Protein AF-A0A5N8H9A5-F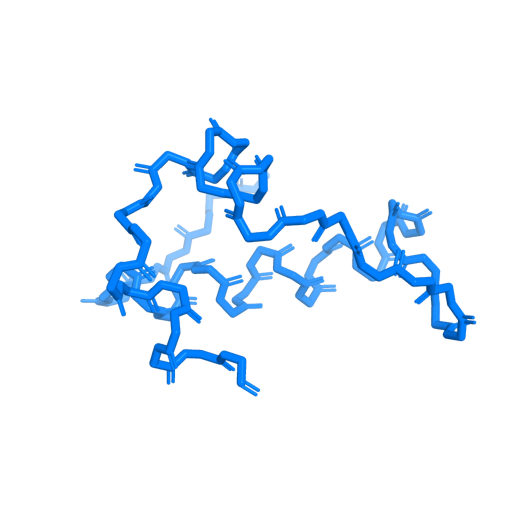1 (afdb_monomer_lite)

Sequence (52 aa):
MVIKAQS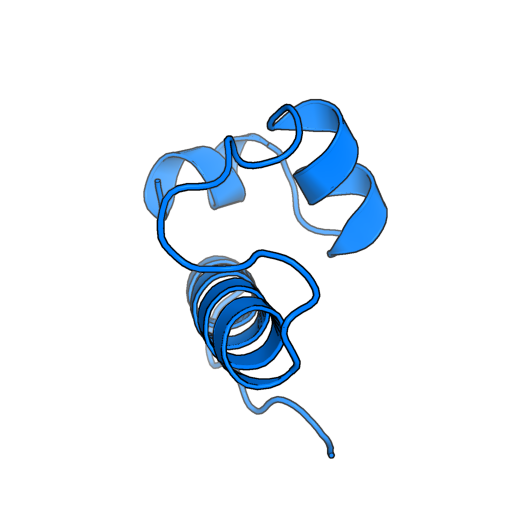PAGFAEEYIIESIWNNRFPPGTILPAERELSELIGVTRTTLREVL

Structure (mmCIF, N/CA/C/O backbone):
data_AF-A0A5N8H9A5-F1
#
_entry.id   AF-A0A5N8H9A5-F1
#
loop_
_atom_site.group_PDB
_atom_site.id
_atom_site.type_symbol
_atom_site.label_atom_id
_atom_site.label_alt_id
_atom_site.label_comp_id
_atom_site.label_asym_id
_atom_site.label_entity_id
_atom_site.label_seq_id
_atom_site.pdbx_PDB_ins_code
_atom_site.Cartn_x
_atom_site.Cartn_y
_atom_site.Cartn_z
_atom_site.occupancy
_atom_site.B_iso_or_equiv
_atom_site.auth_seq_id
_atom_site.auth_comp_id
_atom_site.auth_asym_id
_atom_site.auth_atom_id
_atom_site.pdbx_PDB_model_num
ATOM 1 N N . MET A 1 1 ? -13.748 -1.078 -6.680 1.00 54.72 1 MET A N 1
ATOM 2 C CA . MET A 1 1 ? -13.942 -2.158 -5.687 1.00 54.72 1 MET A CA 1
ATOM 3 C C . MET A 1 1 ? -13.778 -1.561 -4.299 1.00 54.72 1 MET A C 1
ATOM 5 O O . MET A 1 1 ? -13.160 -0.512 -4.188 1.00 54.72 1 MET A O 1
ATOM 9 N N . VAL A 1 2 ? -14.380 -2.159 -3.269 1.00 61.81 2 VAL A N 1
ATOM 10 C CA . VAL A 1 2 ? -14.144 -1.761 -1.871 1.00 61.81 2 VAL A CA 1
ATOM 11 C C . VAL A 1 2 ? -13.075 -2.703 -1.327 1.00 61.81 2 VAL A C 1
ATOM 13 O O . VAL A 1 2 ? -13.342 -3.899 -1.227 1.00 61.81 2 VAL A O 1
ATOM 16 N N . ILE A 1 3 ? -11.884 -2.187 -1.0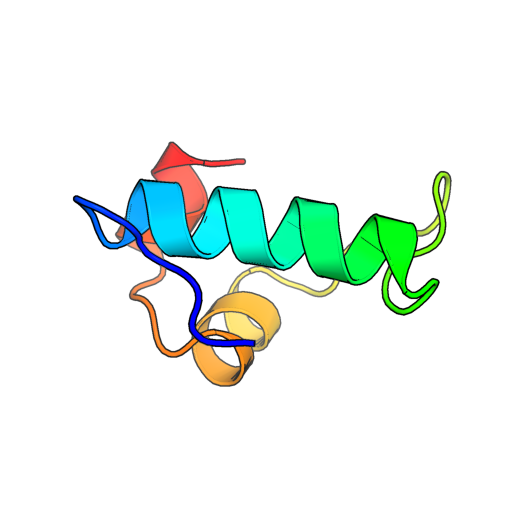20 1.00 68.56 3 ILE A N 1
ATOM 17 C CA . ILE A 1 3 ? -10.816 -2.972 -0.387 1.00 68.56 3 ILE A CA 1
ATOM 18 C C . ILE A 1 3 ? -11.273 -3.296 1.041 1.00 68.56 3 ILE A C 1
ATOM 20 O O . ILE A 1 3 ? -11.542 -2.392 1.837 1.00 68.56 3 ILE A O 1
ATOM 24 N N . LYS A 1 4 ? -11.422 -4.585 1.360 1.00 64.19 4 LYS A N 1
ATOM 25 C CA . LYS A 1 4 ? -11.794 -5.053 2.702 1.00 64.19 4 LYS A CA 1
ATOM 26 C C . LYS A 1 4 ? -10.530 -5.422 3.464 1.00 64.19 4 LYS A C 1
ATOM 28 O O . LYS A 1 4 ? -10.089 -6.561 3.419 1.00 64.19 4 LYS A O 1
ATOM 33 N N . ALA A 1 5 ? -10.000 -4.476 4.225 1.00 71.12 5 ALA A N 1
ATOM 34 C CA . ALA A 1 5 ? -8.878 -4.731 5.115 1.00 71.12 5 ALA A CA 1
ATOM 35 C C . ALA A 1 5 ? -9.326 -4.792 6.579 1.00 71.12 5 ALA A C 1
ATOM 37 O O . ALA A 1 5 ? -10.126 -3.972 7.027 1.00 71.12 5 ALA A O 1
ATOM 38 N N . GLN A 1 6 ? -8.791 -5.755 7.334 1.00 72.69 6 GLN A N 1
ATOM 39 C CA . GLN A 1 6 ? -9.016 -5.862 8.784 1.00 72.69 6 GLN A CA 1
ATOM 40 C C . GLN A 1 6 ? -8.081 -4.951 9.596 1.00 72.69 6 GLN A C 1
ATOM 42 O O . GLN A 1 6 ? -8.337 -4.699 10.771 1.00 72.69 6 GLN A O 1
ATOM 47 N N . SER A 1 7 ? -7.016 -4.432 8.979 1.00 81.12 7 SER A N 1
ATOM 48 C CA . SER A 1 7 ? -6.066 -3.510 9.599 1.00 81.12 7 SER A CA 1
ATOM 49 C C . SER A 1 7 ? -5.545 -2.484 8.581 1.00 81.12 7 SER A C 1
ATOM 51 O O . SER A 1 7 ? -5.551 -2.756 7.377 1.00 81.12 7 SER A O 1
ATOM 53 N N . PRO A 1 8 ? -5.057 -1.315 9.035 1.00 80.81 8 PRO A N 1
ATOM 54 C CA . PRO A 1 8 ? -4.432 -0.320 8.160 1.00 80.81 8 PRO A CA 1
ATOM 55 C C . PRO A 1 8 ? -3.231 -0.875 7.377 1.00 80.81 8 PRO A C 1
ATOM 57 O O . PRO A 1 8 ? -3.000 -0.475 6.240 1.00 80.81 8 PRO A O 1
ATOM 60 N N . ALA A 1 9 ? -2.499 -1.826 7.968 1.00 82.06 9 ALA A N 1
ATOM 61 C CA . ALA A 1 9 ? -1.384 -2.517 7.325 1.00 82.06 9 ALA A CA 1
ATOM 62 C C . ALA A 1 9 ? -1.870 -3.418 6.178 1.00 82.06 9 ALA A C 1
ATOM 64 O O . ALA A 1 9 ? -1.404 -3.281 5.051 1.00 82.06 9 ALA A O 1
ATOM 65 N N . GLY A 1 10 ? -2.889 -4.249 6.425 1.00 84.19 10 GLY A N 1
ATOM 66 C CA . GLY A 1 10 ? -3.473 -5.095 5.378 1.00 84.19 10 GLY A CA 1
ATOM 67 C C . GLY A 1 10 ? -4.111 -4.286 4.245 1.00 84.19 10 GLY A C 1
ATOM 68 O O . GLY A 1 10 ? -4.094 -4.706 3.094 1.00 84.19 10 GLY A O 1
ATOM 69 N N . PHE A 1 11 ? -4.624 -3.087 4.542 1.00 85.19 11 PHE A N 1
ATOM 70 C CA . PHE A 1 11 ? -5.118 -2.176 3.508 1.00 85.19 11 PHE A CA 1
ATOM 71 C C . PHE A 1 11 ? -3.991 -1.696 2.595 1.00 85.19 11 PHE A C 1
ATOM 73 O O . PHE A 1 11 ? -4.158 -1.683 1.380 1.00 85.19 11 PHE A O 1
ATOM 80 N N . ALA A 1 12 ? -2.849 -1.310 3.170 1.00 84.75 12 ALA A N 1
ATOM 81 C CA . ALA A 1 12 ? -1.697 -0.876 2.392 1.00 84.75 12 ALA A CA 1
ATOM 82 C C . ALA A 1 12 ? -1.126 -2.015 1.535 1.00 84.75 12 ALA A C 1
ATOM 84 O O . ALA A 1 12 ? -0.788 -1.784 0.376 1.00 84.75 12 ALA A O 1
ATOM 85 N N . GLU A 1 13 ? -1.079 -3.235 2.071 1.00 84.75 13 GLU A N 1
ATOM 86 C CA . GLU A 1 13 ? -0.655 -4.426 1.333 1.00 84.75 13 GLU A CA 1
ATOM 87 C C . GLU A 1 13 ? -1.564 -4.696 0.127 1.00 84.75 13 GLU A C 1
ATOM 89 O O . GLU A 1 13 ? -1.088 -4.720 -1.011 1.00 84.75 13 GLU A O 1
ATOM 94 N N . GLU A 1 14 ? -2.880 -4.818 0.343 1.00 87.12 14 GLU A N 1
ATOM 95 C CA . GLU A 1 14 ? -3.824 -5.048 -0.756 1.00 87.12 14 GLU A CA 1
ATOM 96 C C . GLU A 1 14 ? -3.800 -3.908 -1.773 1.00 87.12 14 GLU A C 1
ATOM 98 O O . GLU A 1 14 ? -3.859 -4.154 -2.976 1.00 87.12 14 GLU A O 1
ATOM 103 N N . TYR A 1 15 ? -3.637 -2.666 -1.317 1.00 85.88 15 TYR A N 1
ATOM 104 C CA . TYR A 1 15 ? -3.523 -1.516 -2.203 1.00 85.88 15 TYR A CA 1
ATOM 105 C C . TYR A 1 15 ? -2.281 -1.575 -3.097 1.00 85.88 15 TYR A C 1
ATOM 107 O O . TYR A 1 15 ? -2.351 -1.227 -4.281 1.00 85.88 15 TYR A O 1
ATOM 115 N N . ILE A 1 16 ? -1.134 -1.985 -2.548 1.00 83.62 16 ILE A N 1
ATOM 116 C CA . ILE A 1 16 ? 0.106 -2.151 -3.312 1.00 83.62 16 ILE A CA 1
ATOM 117 C C . ILE A 1 16 ? -0.073 -3.277 -4.325 1.00 83.62 16 ILE A C 1
ATOM 119 O O . ILE A 1 16 ? 0.209 -3.066 -5.504 1.00 83.62 16 ILE A O 1
ATOM 123 N N . ILE A 1 17 ? -0.608 -4.425 -3.901 1.00 86.31 17 ILE A N 1
ATOM 124 C CA . ILE A 1 17 ? -0.898 -5.557 -4.786 1.00 86.31 17 ILE A CA 1
ATOM 125 C C . ILE A 1 17 ? -1.822 -5.099 -5.919 1.00 86.31 17 ILE A C 1
ATOM 127 O O . ILE A 1 17 ? -1.454 -5.202 -7.087 1.00 86.31 17 ILE A O 1
ATOM 131 N N . GLU A 1 18 ? -2.977 -4.513 -5.607 1.00 87.25 18 GLU A N 1
ATOM 132 C CA . GLU A 1 18 ? -3.926 -4.007 -6.600 1.00 87.25 18 GLU A CA 1
ATOM 133 C C . GLU A 1 18 ? -3.275 -2.975 -7.533 1.00 87.25 18 GLU A C 1
ATOM 135 O O . GLU A 1 18 ? -3.529 -2.971 -8.738 1.00 87.25 18 GLU A O 1
ATOM 140 N N . SER A 1 19 ? -2.399 -2.118 -7.011 1.00 85.56 19 SER A N 1
ATOM 141 C CA . SER A 1 19 ? -1.681 -1.134 -7.820 1.00 85.56 19 SER A CA 1
ATOM 142 C C . SER A 1 19 ? -0.636 -1.770 -8.742 1.00 85.56 19 SER A C 1
ATOM 144 O O . SER A 1 19 ? -0.436 -1.264 -9.845 1.00 85.56 19 SER A O 1
ATOM 146 N N . ILE A 1 20 ? -0.011 -2.885 -8.355 1.00 86.25 20 ILE A N 1
ATOM 147 C CA . ILE A 1 20 ? 0.847 -3.680 -9.247 1.00 86.25 20 ILE A CA 1
ATOM 148 C C . ILE A 1 20 ? -0.001 -4.309 -10.356 1.00 86.25 20 ILE A C 1
ATOM 150 O O . ILE A 1 20 ? 0.325 -4.170 -11.534 1.00 86.25 20 ILE A O 1
ATOM 154 N N . TRP A 1 21 ? -1.130 -4.929 -10.003 1.00 88.56 21 TRP A N 1
ATOM 155 C CA . TRP A 1 21 ? -2.049 -5.554 -10.963 1.00 88.56 21 TRP A CA 1
ATOM 156 C C . TRP A 1 21 ? -2.656 -4.554 -11.955 1.00 88.56 21 TRP A C 1
ATOM 158 O O . TRP A 1 21 ? -2.789 -4.862 -13.137 1.00 88.56 21 TRP A O 1
ATOM 168 N N . ASN A 1 22 ? -2.974 -3.339 -11.505 1.00 87.88 22 ASN A N 1
ATOM 169 C CA . ASN A 1 22 ? -3.455 -2.247 -12.357 1.00 87.88 22 ASN A CA 1
ATOM 170 C C . ASN A 1 22 ? -2.326 -1.503 -13.090 1.00 87.88 22 ASN A C 1
ATOM 172 O O . ASN A 1 22 ? -2.572 -0.463 -13.701 1.00 87.88 22 ASN A O 1
ATOM 176 N N . ASN A 1 23 ? -1.089 -2.007 -13.032 1.00 84.00 23 ASN A N 1
ATOM 177 C CA . ASN A 1 23 ? 0.083 -1.416 -13.677 1.00 84.00 23 ASN A CA 1
ATOM 178 C C . ASN A 1 23 ? 0.408 0.020 -13.207 1.00 84.00 23 ASN A C 1
ATOM 180 O O . ASN A 1 23 ? 1.127 0.751 -13.887 1.00 84.00 23 ASN A O 1
ATOM 184 N N . ARG A 1 24 ? -0.105 0.434 -12.038 1.00 85.00 24 ARG A N 1
ATOM 185 C CA . ARG A 1 24 ? 0.252 1.701 -11.376 1.00 85.00 24 ARG A CA 1
ATOM 186 C C . ARG A 1 24 ? 1.649 1.653 -10.773 1.00 85.00 24 ARG A C 1
ATOM 188 O O . ARG A 1 24 ? 2.363 2.646 -10.843 1.00 85.00 24 ARG A O 1
ATOM 195 N N . PHE A 1 25 ? 2.027 0.503 -10.221 1.00 84.38 25 PHE A N 1
ATOM 196 C CA . PHE A 1 25 ? 3.393 0.203 -9.790 1.00 84.38 25 PHE A CA 1
ATOM 197 C C . PHE A 1 25 ? 3.860 -1.058 -10.515 1.00 84.38 25 PHE A C 1
ATOM 199 O O . PHE A 1 25 ? 3.771 -2.151 -9.960 1.00 84.38 25 PHE A O 1
ATOM 206 N N . PRO A 1 26 ? 4.284 -0.949 -11.787 1.00 82.12 26 PRO A N 1
ATOM 207 C CA . PRO A 1 26 ? 4.666 -2.119 -12.559 1.00 82.12 26 PRO A CA 1
ATOM 208 C C . PRO A 1 26 ? 5.779 -2.904 -11.852 1.00 82.12 26 PRO A C 1
ATOM 210 O O . PRO A 1 26 ? 6.684 -2.297 -11.262 1.00 82.12 26 PRO A O 1
ATOM 213 N N . PRO A 1 27 ? 5.758 -4.242 -11.923 1.00 82.44 27 PRO A N 1
ATOM 214 C CA . PRO A 1 27 ? 6.813 -5.055 -11.339 1.00 82.44 27 PRO A CA 1
ATOM 215 C C . PRO A 1 27 ? 8.172 -4.670 -11.942 1.00 82.44 27 PRO A C 1
ATOM 217 O O . PRO A 1 27 ? 8.316 -4.549 -13.158 1.00 82.44 27 PRO A O 1
ATOM 220 N N . GLY A 1 28 ? 9.166 -4.448 -11.080 1.00 81.81 28 GLY A N 1
ATOM 221 C CA . GLY A 1 28 ? 10.500 -3.978 -11.475 1.00 81.81 28 GLY A CA 1
ATOM 222 C C . GLY A 1 28 ? 10.664 -2.455 -11.526 1.00 81.81 28 GLY A C 1
ATOM 223 O O . GLY A 1 28 ? 11.765 -1.980 -11.796 1.00 81.81 28 GLY A O 1
ATOM 224 N N . THR A 1 29 ? 9.612 -1.683 -11.239 1.00 81.25 29 THR A N 1
ATOM 225 C CA . THR A 1 29 ? 9.724 -0.235 -11.003 1.00 81.25 29 THR A CA 1
ATOM 226 C C . THR A 1 29 ? 9.989 0.066 -9.530 1.00 81.25 29 THR A C 1
ATOM 228 O O . THR A 1 29 ? 9.689 -0.736 -8.645 1.00 81.25 29 THR A O 1
ATOM 231 N N . ILE A 1 30 ? 10.591 1.223 -9.264 1.00 81.00 30 ILE A N 1
ATOM 232 C CA . ILE A 1 30 ? 10.843 1.692 -7.901 1.00 81.00 30 ILE A CA 1
ATOM 233 C C . ILE A 1 30 ? 9.519 2.206 -7.330 1.00 81.00 30 ILE A C 1
ATOM 235 O O . ILE A 1 30 ? 8.870 3.052 -7.948 1.00 81.00 30 ILE A O 1
ATOM 239 N N . LEU A 1 31 ? 9.120 1.696 -6.162 1.00 81.50 31 LEU A N 1
ATOM 240 C CA . LEU A 1 31 ? 7.952 2.209 -5.449 1.00 81.50 31 LEU A CA 1
ATOM 241 C C . LEU A 1 31 ? 8.148 3.691 -5.071 1.00 81.50 31 LEU A C 1
ATOM 243 O O . LEU A 1 31 ? 9.279 4.113 -4.811 1.00 81.50 31 LEU A O 1
ATOM 247 N N . PRO A 1 32 ? 7.063 4.484 -5.001 1.00 83.50 32 PRO A N 1
ATOM 248 C CA . PRO A 1 32 ? 7.140 5.850 -4.503 1.00 83.50 32 PRO A CA 1
ATOM 249 C C . PRO A 1 32 ? 7.699 5.882 -3.081 1.00 83.50 32 PRO A C 1
ATOM 251 O O . PRO A 1 32 ? 7.646 4.895 -2.345 1.00 83.50 32 PRO A O 1
ATOM 254 N N . ALA A 1 33 ? 8.203 7.040 -2.663 1.00 85.38 33 ALA A N 1
ATOM 255 C CA . ALA A 1 33 ? 8.702 7.203 -1.304 1.00 85.38 33 ALA A CA 1
ATOM 256 C C . ALA A 1 33 ? 7.607 6.866 -0.271 1.00 85.38 33 ALA A C 1
ATOM 258 O O . ALA A 1 33 ? 6.443 7.210 -0.474 1.00 85.38 33 ALA A O 1
ATOM 259 N N . GLU A 1 34 ? 7.973 6.292 0.883 1.00 82.06 34 GLU A N 1
ATOM 260 C CA . GLU A 1 34 ? 7.035 5.996 1.989 1.00 82.06 34 GLU A CA 1
ATOM 261 C C . GLU A 1 34 ? 6.126 7.187 2.327 1.00 82.06 34 GLU A C 1
ATOM 263 O O . GLU A 1 34 ? 4.958 7.023 2.665 1.00 82.06 34 GLU A O 1
ATOM 268 N N . ARG A 1 35 ? 6.660 8.411 2.228 1.00 83.25 35 ARG A N 1
ATOM 269 C CA . ARG A 1 35 ? 5.897 9.644 2.434 1.00 83.25 35 ARG A CA 1
ATOM 270 C C . ARG A 1 35 ? 4.765 9.801 1.413 1.00 83.25 35 ARG A C 1
ATOM 272 O O . ARG A 1 35 ? 3.659 10.131 1.821 1.00 83.25 35 ARG A O 1
ATOM 279 N N . GLU A 1 36 ? 5.040 9.589 0.129 1.00 83.81 36 GLU A N 1
ATOM 280 C CA . GLU A 1 36 ? 4.021 9.645 -0.924 1.00 83.81 36 GLU A CA 1
ATOM 281 C C . GLU A 1 36 ? 3.024 8.503 -0.772 1.00 83.81 36 GLU A C 1
ATOM 283 O O . GLU A 1 36 ? 1.828 8.754 -0.796 1.00 83.81 36 GLU A O 1
ATOM 288 N N . LEU A 1 37 ? 3.488 7.273 -0.524 1.00 83.75 37 LEU A N 1
ATOM 289 C CA . LEU A 1 37 ? 2.599 6.135 -0.263 1.00 83.75 37 LEU A CA 1
ATOM 290 C C . LEU A 1 37 ? 1.670 6.399 0.931 1.00 83.75 37 LEU A C 1
ATOM 292 O O . LEU A 1 37 ? 0.490 6.067 0.874 1.00 83.75 37 LEU A O 1
ATOM 296 N N . SER A 1 38 ? 2.171 7.049 1.984 1.00 84.50 38 SER A N 1
ATOM 297 C CA . SER A 1 38 ? 1.392 7.408 3.176 1.00 84.50 38 SER A CA 1
ATOM 298 C C . SER A 1 38 ? 0.294 8.413 2.846 1.00 84.50 38 SER A C 1
ATOM 300 O O . SER A 1 38 ? -0.846 8.225 3.263 1.00 84.50 38 SER A O 1
ATOM 302 N N . GLU A 1 39 ? 0.610 9.443 2.059 1.00 84.75 39 GLU A N 1
ATOM 303 C CA . GLU A 1 39 ? -0.370 10.438 1.607 1.00 84.75 39 GLU A CA 1
ATOM 304 C C . GLU A 1 39 ? -1.391 9.840 0.629 1.00 84.75 39 GLU A C 1
ATOM 306 O O . GLU A 1 39 ? -2.564 10.202 0.660 1.00 84.75 39 GLU A O 1
ATOM 311 N N . LEU A 1 40 ? -0.960 8.901 -0.213 1.00 83.56 40 LEU A N 1
ATOM 312 C CA . LEU A 1 40 ? -1.760 8.327 -1.291 1.00 83.56 40 LEU A CA 1
ATOM 313 C C . LEU A 1 40 ? -2.732 7.251 -0.778 1.00 83.56 40 LEU A C 1
ATOM 315 O O . LEU A 1 40 ? -3.880 7.197 -1.211 1.00 83.56 40 LEU A O 1
ATOM 319 N N . ILE A 1 41 ? -2.286 6.422 0.168 1.00 82.12 41 ILE A N 1
ATOM 320 C CA . ILE A 1 41 ? -3.091 5.374 0.818 1.00 82.12 41 ILE A CA 1
ATOM 321 C C . ILE A 1 41 ? -3.872 5.950 2.015 1.00 82.12 41 ILE A C 1
ATOM 323 O O . ILE A 1 41 ? -4.911 5.417 2.397 1.00 82.12 41 ILE A O 1
ATOM 327 N N . GLY A 1 42 ? -3.401 7.056 2.601 1.00 83.62 42 GLY A N 1
ATOM 328 C CA . GLY A 1 42 ? -4.013 7.687 3.7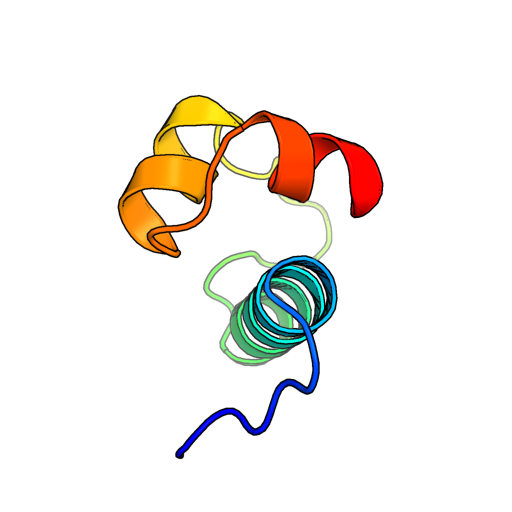74 1.00 83.62 42 GLY A CA 1
ATOM 329 C C . GLY A 1 42 ? -3.707 6.970 5.095 1.00 83.62 42 GLY A C 1
ATOM 330 O O . GLY A 1 42 ? -4.427 7.150 6.076 1.00 83.62 42 GLY A O 1
ATOM 331 N N . VAL A 1 43 ? -2.654 6.149 5.133 1.00 83.94 43 VAL A N 1
ATOM 332 C CA . VAL A 1 43 ? -2.194 5.430 6.335 1.00 83.94 43 VAL A CA 1
ATOM 333 C C . VAL A 1 43 ? -0.956 6.093 6.928 1.00 83.94 43 VAL A C 1
ATOM 335 O O . VAL A 1 43 ? -0.219 6.799 6.241 1.00 83.94 43 VAL A O 1
ATOM 338 N N . THR A 1 44 ? -0.698 5.876 8.217 1.00 85.38 44 THR A N 1
ATOM 339 C CA . THR A 1 44 ? 0.476 6.453 8.883 1.00 85.38 44 THR A CA 1
ATOM 340 C C . THR A 1 44 ? 1.771 5.785 8.412 1.00 85.38 44 THR A C 1
ATOM 342 O O . THR A 1 44 ? 1.800 4.618 8.021 1.00 85.38 44 THR A O 1
ATOM 345 N N . ARG A 1 45 ? 2.887 6.520 8.481 1.00 81.56 45 ARG A N 1
ATOM 346 C CA . ARG A 1 45 ? 4.214 6.012 8.082 1.00 81.56 45 ARG A CA 1
ATOM 347 C C . ARG A 1 45 ? 4.655 4.783 8.875 1.00 81.56 45 ARG A C 1
ATOM 349 O O . ARG A 1 45 ? 5.329 3.920 8.333 1.00 81.56 45 ARG A O 1
ATOM 356 N N . THR A 1 46 ? 4.286 4.708 10.152 1.00 83.81 46 THR A N 1
ATOM 357 C CA . THR A 1 46 ? 4.570 3.540 10.995 1.00 83.81 46 THR A CA 1
ATOM 358 C C . THR A 1 46 ? 3.872 2.293 10.470 1.00 83.81 46 THR A C 1
ATOM 360 O O . THR A 1 46 ? 4.499 1.249 10.419 1.00 83.81 46 THR A O 1
ATOM 363 N N . THR A 1 47 ? 2.629 2.418 9.997 1.00 81.44 47 THR A N 1
ATOM 364 C CA . THR A 1 47 ? 1.890 1.314 9.374 1.00 81.44 47 THR A CA 1
ATOM 365 C C . THR A 1 47 ? 2.514 0.874 8.051 1.00 81.44 47 THR A C 1
ATOM 367 O O . THR A 1 47 ? 2.594 -0.319 7.797 1.00 81.44 47 THR A 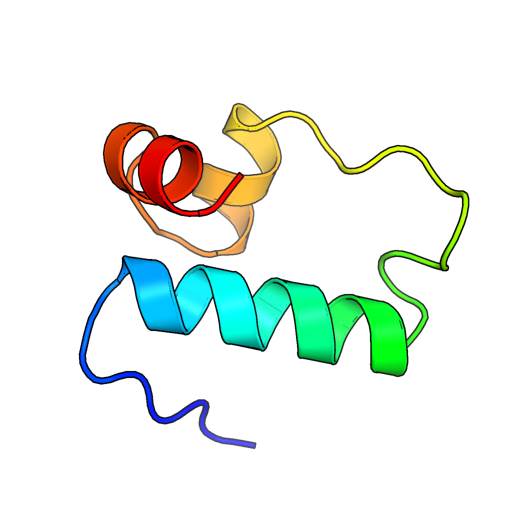O 1
ATOM 370 N N . LEU A 1 48 ? 2.994 1.799 7.210 1.00 78.50 48 LEU A N 1
ATOM 371 C CA . L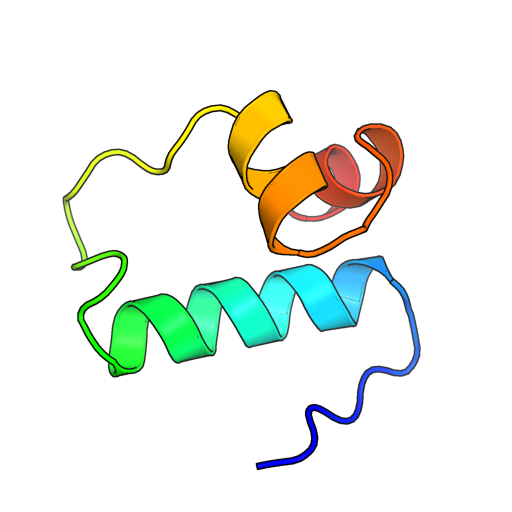EU A 1 48 ? 3.680 1.408 5.966 1.00 78.50 48 LEU A CA 1
ATOM 372 C C . LEU A 1 48 ? 4.973 0.642 6.221 1.00 78.50 48 LEU A C 1
ATOM 374 O O . LEU A 1 48 ? 5.274 -0.300 5.499 1.00 78.50 48 LEU A O 1
ATOM 378 N N . ARG A 1 49 ? 5.705 1.016 7.270 1.00 79.62 49 ARG A N 1
ATOM 379 C CA . ARG A 1 49 ? 6.944 0.340 7.655 1.00 79.62 49 ARG A CA 1
ATOM 380 C C . ARG A 1 49 ? 6.719 -1.077 8.194 1.00 79.62 49 ARG A C 1
ATOM 382 O O . ARG A 1 49 ? 7.655 -1.858 8.231 1.00 79.62 49 ARG A O 1
ATOM 389 N N . GLU A 1 50 ? 5.506 -1.402 8.635 1.00 78.38 50 GLU A N 1
ATOM 390 C CA . GLU A 1 50 ? 5.142 -2.771 9.025 1.00 78.38 50 GLU A CA 1
ATOM 391 C C . GLU A 1 50 ? 4.852 -3.672 7.814 1.00 78.38 50 GLU A C 1
ATOM 393 O O . GLU A 1 50 ? 4.833 -4.891 7.962 1.00 78.38 50 GLU A O 1
ATOM 398 N N . VAL A 1 51 ? 4.606 -3.080 6.639 1.00 72.00 51 VAL A N 1
ATOM 399 C CA . VAL A 1 51 ? 4.188 -3.781 5.412 1.00 72.00 51 VAL A CA 1
ATOM 400 C C . VAL A 1 51 ? 5.332 -3.925 4.402 1.00 72.00 51 VAL A C 1
ATOM 402 O O . VAL A 1 51 ? 5.356 -4.909 3.666 1.00 72.00 51 VAL A O 1
ATOM 405 N N . LEU A 1 52 ? 6.242 -2.944 4.342 1.00 69.75 52 LEU A N 1
ATOM 406 C CA . LEU A 1 52 ? 7.450 -2.961 3.500 1.00 69.75 52 LEU A CA 1
ATOM 407 C C . LEU A 1 52 ? 8.521 -3.915 4.042 1.00 69.75 52 LEU A C 1
ATOM 409 O O . LEU A 1 52 ? 9.137 -4.609 3.203 1.00 69.75 52 LEU A O 1
#

pLDDT: mean 81.01, std 6.79, range [54.72, 88.56]

Organism: Escherichia coli (NCBI:txid562)

InterPro domains:
  IPR000524 Transcription regulator HTH, GntR [PF00392] (11-52)
  IPR000524 Transcription regulator HTH, GntR [PR00035] (31-45)
  IPR000524 Transcription regulator HTH, GntR [PR00035] (45-52)
  IPR000524 Transcription regulator HTH, GntR [PS50949] (6-52)
  IPR036388 Winged helix-like DNA-binding domain superfamily [G3DSA:1.10.10.10] (1-52)
  IPR036390 Winged helix DNA-binding domain superfamily [SSF46785] (9-52)

Secondary structure (DSSP, 8-state):
-----SSHHHHHHHHHHHHHHTTSS-TTSPPPPHHHHHHHHT--HHHHHHH-

Radius of gyration: 10.47 Å; chains: 1; bounding box: 25×16×25 Å

Foldseek 3Di:
DDDDDPDLLRLLQVVVVVCCVVVVQPPPHDDDDLVVSCVVSVHDSVSPVVND